Protein AF-A0A7C2JXI9-F1 (afdb_monomer_lite)

Organism: NCBI:txid360056

Radius of gyration: 14.3 Å; chains: 1; bounding box: 31×18×41 Å

Sequence (54 aa):
MSVISVYLQAMEFNRTRTVATLDEIAKLSDPQSVLGFRPGPGRAPIAWQLMHIG

Structure (mmCIF, N/CA/C/O backbone):
data_AF-A0A7C2JXI9-F1
#
_entry.id   AF-A0A7C2JXI9-F1
#
loop_
_atom_site.group_PDB
_atom_site.id
_atom_site.type_symbol
_atom_site.label_atom_id
_atom_site.label_alt_id
_atom_site.label_comp_id
_atom_site.label_asym_id
_atom_site.label_entity_id
_atom_site.label_seq_id
_atom_site.pdbx_PDB_ins_code
_atom_site.Cartn_x
_atom_site.Cartn_y
_atom_site.Cartn_z
_atom_site.occupancy
_atom_site.B_iso_or_equiv
_atom_site.auth_seq_id
_atom_site.auth_comp_id
_atom_site.auth_asym_id
_atom_site.auth_atom_id
_atom_site.pdbx_PDB_model_num
ATOM 1 N N . MET A 1 1 ? -15.394 11.899 23.147 1.00 77.44 1 MET A N 1
ATOM 2 C CA . MET A 1 1 ? -14.520 11.064 22.291 1.00 77.44 1 MET A CA 1
ATOM 3 C C . MET A 1 1 ? -13.191 10.906 23.012 1.00 77.44 1 MET A C 1
ATOM 5 O O . MET A 1 1 ? -12.665 11.919 23.454 1.00 77.44 1 MET A O 1
ATOM 9 N N . SER A 1 2 ? -12.689 9.687 23.220 1.00 97.00 2 SER A N 1
ATOM 10 C CA . SER A 1 2 ? -11.379 9.482 23.858 1.00 97.00 2 SER A CA 1
ATOM 11 C C . SER A 1 2 ? -10.260 9.570 22.821 1.00 97.00 2 SER A C 1
ATOM 13 O O . SER A 1 2 ? -10.475 9.275 21.645 1.00 97.00 2 SER A O 1
ATOM 15 N N . VAL A 1 3 ? -9.049 9.915 23.255 1.00 97.69 3 VAL A N 1
ATOM 16 C CA . VAL A 1 3 ? -7.861 9.918 22.385 1.00 97.69 3 VAL A CA 1
ATOM 17 C C . VAL A 1 3 ? -7.664 8.550 21.719 1.00 97.69 3 VAL A C 1
ATOM 19 O O . VAL A 1 3 ? -7.423 8.474 20.520 1.00 97.69 3 VAL A O 1
ATOM 22 N N . ILE A 1 4 ? -7.877 7.464 22.469 1.00 98.12 4 ILE A N 1
ATOM 23 C CA . ILE A 1 4 ? -7.820 6.092 21.945 1.00 98.12 4 ILE A CA 1
ATOM 24 C C . ILE A 1 4 ? -8.840 5.891 20.818 1.00 98.12 4 ILE A C 1
ATOM 26 O O . ILE A 1 4 ? -8.481 5.384 19.761 1.00 98.12 4 ILE A O 1
ATOM 30 N N . SER A 1 5 ? -10.093 6.327 21.004 1.00 98.06 5 SER A N 1
ATOM 31 C CA . SER A 1 5 ? -11.126 6.171 19.969 1.00 98.06 5 SER A CA 1
ATOM 32 C C . SER A 1 5 ? -10.794 6.920 18.675 1.00 98.06 5 SER A C 1
ATOM 34 O O . SER A 1 5 ? -11.077 6.408 17.598 1.00 98.06 5 SER A O 1
ATOM 36 N N . VAL A 1 6 ? -10.127 8.077 18.763 1.00 98.19 6 VAL A N 1
ATOM 37 C CA . VAL A 1 6 ? -9.675 8.832 17.583 1.00 98.19 6 VAL A CA 1
ATOM 38 C C . VAL A 1 6 ? -8.575 8.074 16.838 1.00 98.19 6 VAL A C 1
ATOM 40 O O . VAL A 1 6 ? -8.636 7.948 15.617 1.00 98.19 6 VAL A O 1
ATOM 43 N N . TYR A 1 7 ? -7.592 7.523 17.555 1.00 98.19 7 TYR A N 1
ATOM 44 C CA . TYR A 1 7 ? -6.526 6.743 16.921 1.00 98.19 7 TYR A CA 1
ATOM 45 C C . TYR A 1 7 ? -7.044 5.459 16.273 1.00 98.19 7 TYR A C 1
ATOM 47 O O . TYR A 1 7 ? -6.617 5.135 15.169 1.00 98.19 7 TYR A O 1
ATOM 55 N N . LEU A 1 8 ? -7.990 4.762 16.909 1.00 98.00 8 LEU A N 1
ATOM 56 C CA . LEU A 1 8 ? -8.613 3.574 16.319 1.00 98.00 8 LEU A CA 1
ATOM 57 C C . LEU A 1 8 ? -9.346 3.911 15.015 1.00 98.00 8 LEU A C 1
ATOM 59 O O . LEU A 1 8 ? -9.120 3.248 14.006 1.00 98.00 8 LEU A O 1
ATOM 63 N N . GLN A 1 9 ? -10.137 4.988 15.002 1.00 98.12 9 GLN A N 1
ATOM 64 C CA . GLN A 1 9 ? -10.813 5.459 13.788 1.00 98.12 9 GLN A CA 1
ATOM 65 C C . GLN A 1 9 ? -9.816 5.833 12.684 1.00 98.12 9 GLN A C 1
ATOM 67 O O . GLN A 1 9 ? -10.026 5.507 11.517 1.00 98.12 9 GLN A O 1
ATOM 72 N N . ALA A 1 10 ? -8.702 6.480 13.039 1.00 97.44 10 ALA A N 1
ATOM 73 C CA . ALA A 1 10 ? -7.654 6.805 12.079 1.00 97.44 10 ALA A CA 1
ATOM 74 C C . ALA A 1 10 ? -6.984 5.542 11.507 1.00 97.44 10 ALA A C 1
ATOM 76 O O . ALA A 1 10 ? -6.727 5.478 10.304 1.00 97.44 10 ALA A O 1
ATOM 77 N N . MET A 1 11 ? -6.706 4.530 12.334 1.00 96.94 11 MET A N 1
ATOM 78 C CA . MET A 1 11 ? -6.135 3.258 11.873 1.00 96.94 11 MET A CA 1
ATOM 79 C C . MET A 1 11 ? -7.091 2.521 10.929 1.00 96.94 11 MET A C 1
ATOM 81 O O . MET A 1 11 ? -6.667 2.073 9.864 1.00 96.94 11 MET A O 1
ATOM 85 N N . GLU A 1 12 ? -8.379 2.455 11.270 1.00 98.00 12 GLU A N 1
ATOM 86 C CA . GLU A 1 12 ? -9.414 1.833 10.439 1.00 98.00 12 GLU A CA 1
ATOM 87 C C . GLU A 1 12 ? -9.577 2.550 9.092 1.00 98.00 12 GLU A C 1
ATOM 89 O O . GLU A 1 12 ? -9.570 1.911 8.035 1.00 98.00 12 GLU A O 1
ATOM 94 N N . PHE A 1 13 ? -9.638 3.884 9.112 1.00 97.56 13 PHE A N 1
ATOM 95 C CA . PHE A 1 13 ? -9.700 4.696 7.900 1.00 97.56 13 PHE A CA 1
ATOM 96 C C . PHE A 1 13 ? -8.496 4.436 6.984 1.00 97.56 13 PHE A C 1
ATOM 98 O O . PHE A 1 13 ? -8.666 4.141 5.798 1.00 97.56 13 PHE A O 1
ATOM 105 N N . ASN A 1 14 ? -7.275 4.495 7.526 1.00 97.06 14 ASN A N 1
ATOM 106 C CA . ASN A 1 14 ? -6.063 4.276 6.739 1.00 97.06 14 ASN A CA 1
ATOM 107 C C . ASN A 1 14 ? -5.994 2.846 6.187 1.00 97.06 14 ASN A C 1
ATOM 109 O O . ASN A 1 14 ? -5.667 2.667 5.014 1.00 97.06 14 ASN A O 1
ATOM 113 N N . ARG A 1 15 ? -6.374 1.829 6.975 1.00 96.88 15 ARG A N 1
ATOM 114 C CA . ARG A 1 15 ? -6.402 0.440 6.494 1.00 96.88 15 ARG A CA 1
ATOM 115 C C . ARG A 1 15 ? -7.411 0.251 5.367 1.00 96.88 15 ARG A C 1
ATOM 117 O O . ARG A 1 15 ? -7.081 -0.380 4.364 1.00 96.88 15 ARG A O 1
ATOM 124 N N . THR A 1 16 ? -8.595 0.844 5.496 1.00 97.75 16 THR A N 1
ATOM 125 C CA . THR A 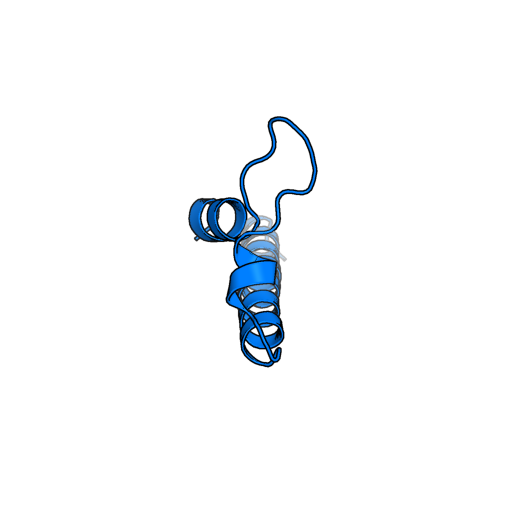1 16 ? -9.632 0.813 4.456 1.00 97.75 16 THR A CA 1
ATOM 126 C C . THR A 1 16 ? -9.110 1.400 3.146 1.00 97.75 16 THR A C 1
ATOM 128 O O . THR A 1 16 ? -9.290 0.813 2.083 1.00 97.75 16 THR A O 1
ATOM 131 N N . ARG A 1 17 ? -8.393 2.529 3.208 1.00 96.81 17 ARG A N 1
ATOM 132 C CA . ARG A 1 17 ? -7.785 3.167 2.030 1.00 96.81 17 ARG A CA 1
ATOM 133 C C . ARG A 1 17 ? -6.699 2.300 1.389 1.00 96.81 17 ARG A C 1
ATOM 135 O O . ARG A 1 17 ? -6.657 2.217 0.162 1.00 96.81 17 ARG A O 1
ATOM 142 N N . THR A 1 18 ? -5.859 1.642 2.189 1.00 96.50 18 THR A N 1
ATOM 143 C CA . THR A 1 18 ? -4.831 0.710 1.696 1.00 96.50 18 THR A CA 1
ATOM 144 C C . THR A 1 18 ? -5.454 -0.462 0.939 1.00 96.50 18 THR A C 1
ATOM 146 O O . THR A 1 18 ? -5.053 -0.733 -0.191 1.00 96.50 18 THR A O 1
ATOM 149 N N . VAL A 1 19 ? -6.464 -1.120 1.519 1.00 96.62 19 VAL A N 1
ATOM 150 C CA . VAL A 1 19 ? -7.142 -2.267 0.888 1.00 96.62 19 VAL A CA 1
ATOM 151 C C . VAL A 1 19 ? -7.897 -1.836 -0.368 1.00 96.62 19 VAL A C 1
ATOM 153 O O . VAL A 1 19 ? -7.692 -2.425 -1.420 1.00 96.62 19 VAL A O 1
ATOM 156 N N . ALA A 1 20 ? -8.659 -0.740 -0.307 1.00 97.81 20 ALA A N 1
ATOM 157 C CA . ALA A 1 20 ? -9.365 -0.221 -1.478 1.00 97.81 20 ALA A CA 1
ATOM 158 C C . ALA A 1 20 ? -8.406 0.133 -2.628 1.00 97.81 20 ALA A C 1
ATOM 160 O O . ALA A 1 20 ? -8.733 -0.052 -3.793 1.00 97.81 20 ALA A O 1
ATOM 161 N N . THR A 1 21 ? -7.198 0.614 -2.319 1.00 96.62 21 THR A N 1
ATOM 162 C CA . THR A 1 21 ? -6.179 0.878 -3.347 1.00 96.62 21 THR A CA 1
ATOM 163 C C . THR A 1 21 ? -5.721 -0.417 -4.024 1.00 96.62 21 THR A C 1
ATOM 165 O O . THR A 1 21 ? -5.596 -0.445 -5.245 1.00 96.62 21 THR A O 1
ATOM 168 N N . LEU A 1 22 ? -5.501 -1.494 -3.260 1.00 96.75 22 LEU A N 1
ATOM 169 C CA . LEU A 1 22 ? -5.180 -2.815 -3.815 1.00 96.75 22 LEU A CA 1
ATOM 170 C C . LEU A 1 22 ? -6.329 -3.367 -4.669 1.00 96.75 22 LEU A C 1
ATOM 172 O O . LEU A 1 22 ? -6.069 -3.891 -5.751 1.00 96.75 22 LEU A O 1
ATOM 176 N N . ASP A 1 23 ? -7.575 -3.187 -4.227 1.00 98.25 23 ASP A N 1
ATOM 177 C CA . ASP A 1 23 ? -8.763 -3.597 -4.981 1.00 98.25 23 ASP A CA 1
ATOM 178 C C . ASP A 1 23 ? -8.876 -2.853 -6.319 1.00 98.25 23 ASP A C 1
ATOM 180 O O . ASP A 1 23 ? -9.195 -3.465 -7.337 1.00 98.25 23 ASP A O 1
ATOM 184 N N . GLU A 1 24 ? -8.586 -1.547 -6.357 1.00 98.44 24 GLU A N 1
ATOM 185 C CA . GLU A 1 24 ? -8.561 -0.784 -7.612 1.00 98.44 24 GLU A CA 1
ATOM 186 C C . GLU A 1 24 ? -7.416 -1.220 -8.533 1.00 98.44 24 GLU A C 1
ATOM 188 O O . GLU A 1 24 ? -7.622 -1.379 -9.735 1.00 98.44 24 GLU A O 1
ATOM 193 N N . ILE A 1 25 ? -6.222 -1.480 -7.987 1.00 97.75 25 ILE A N 1
ATOM 194 C CA . ILE A 1 25 ? -5.086 -1.991 -8.770 1.00 97.75 25 ILE A CA 1
ATOM 195 C C . ILE A 1 25 ? -5.428 -3.349 -9.394 1.00 97.75 25 ILE A C 1
ATOM 197 O O . ILE A 1 25 ? -5.117 -3.580 -10.561 1.00 97.75 25 ILE A O 1
ATOM 201 N N . ALA A 1 26 ? -6.106 -4.228 -8.653 1.00 98.00 26 ALA A N 1
ATOM 202 C CA . ALA A 1 26 ? -6.497 -5.555 -9.123 1.00 98.00 26 ALA A CA 1
ATOM 203 C C . ALA A 1 26 ? -7.485 -5.531 -10.306 1.00 98.00 26 ALA A C 1
ATOM 205 O O . ALA A 1 26 ? -7.566 -6.512 -11.042 1.00 98.00 26 ALA A O 1
ATOM 206 N N . LYS A 1 27 ? -8.215 -4.426 -10.513 1.00 98.44 27 LYS A N 1
ATOM 207 C CA . LYS A 1 27 ? -9.155 -4.250 -11.638 1.00 98.44 27 LYS A CA 1
ATOM 208 C C . LYS A 1 27 ? -8.478 -3.825 -12.946 1.00 98.44 27 LYS A C 1
ATOM 210 O O . LYS A 1 27 ? -9.136 -3.809 -13.985 1.00 98.44 27 LYS A O 1
ATOM 215 N N . LEU A 1 28 ? -7.204 -3.432 -12.913 1.00 98.19 28 LEU A N 1
ATOM 216 C CA . LEU A 1 28 ? -6.479 -2.965 -14.096 1.00 98.19 28 LEU A CA 1
ATOM 217 C C . LEU A 1 28 ? -6.103 -4.129 -15.024 1.00 98.19 28 LEU A C 1
ATOM 219 O O . LEU A 1 28 ? -6.016 -5.277 -14.600 1.00 98.19 28 LEU A O 1
ATOM 223 N N . SER A 1 29 ? -5.845 -3.829 -16.300 1.00 98.00 29 SER A N 1
ATOM 224 C CA . SER A 1 29 ? -5.446 -4.837 -17.296 1.00 98.00 29 SER A CA 1
ATOM 225 C C . SER A 1 29 ? -4.074 -5.460 -17.022 1.00 98.00 29 SER A C 1
ATOM 227 O O . SER A 1 29 ? -3.831 -6.593 -17.431 1.00 98.00 29 SER A O 1
ATOM 229 N N . ASP A 1 30 ? -3.194 -4.739 -16.325 1.00 97.94 30 ASP A N 1
ATOM 230 C CA . ASP A 1 30 ? -1.898 -5.238 -15.867 1.00 97.94 30 ASP A CA 1
ATOM 231 C C . ASP A 1 30 ? -1.579 -4.722 -14.449 1.00 97.94 30 ASP A C 1
ATOM 233 O O . ASP A 1 30 ? -0.863 -3.734 -14.269 1.00 97.94 30 ASP A O 1
ATOM 237 N N . PRO A 1 31 ? -2.114 -5.377 -13.405 1.00 98.00 31 PRO A N 1
ATOM 238 C CA . PRO A 1 31 ? -1.862 -4.993 -12.017 1.00 98.00 31 PRO A CA 1
ATOM 239 C C . PRO A 1 31 ? -0.389 -5.148 -11.611 1.00 98.00 31 PRO A C 1
ATOM 241 O O . PRO A 1 31 ? 0.093 -4.448 -10.720 1.00 98.00 31 PRO A O 1
ATOM 244 N N . GLN A 1 32 ? 0.342 -6.065 -12.255 1.00 97.25 32 GLN A N 1
ATOM 245 C CA . GLN A 1 32 ? 1.721 -6.388 -11.890 1.00 97.25 32 GLN A CA 1
ATOM 246 C C . GLN A 1 32 ? 2.682 -5.258 -12.253 1.0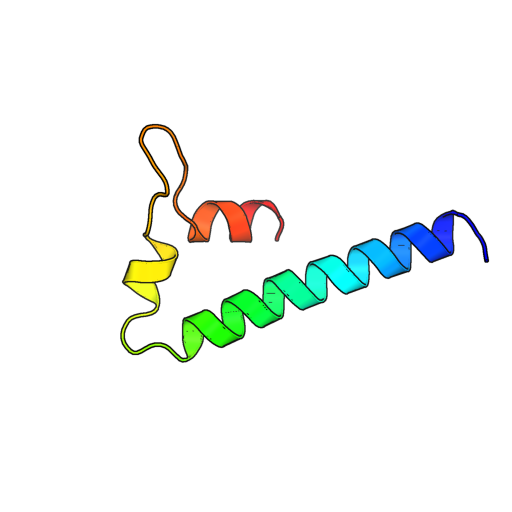0 97.25 32 GLN A C 1
ATOM 248 O O . GLN A 1 32 ? 3.561 -4.942 -11.449 1.00 97.25 32 GLN A O 1
ATOM 253 N N . SER A 1 33 ? 2.503 -4.595 -13.400 1.00 97.25 33 SER A N 1
ATOM 254 C CA . SER A 1 33 ? 3.323 -3.420 -13.729 1.00 97.25 33 SER A CA 1
ATOM 255 C C . SER A 1 33 ? 3.096 -2.260 -12.763 1.00 97.25 33 SER A C 1
ATOM 257 O O . SER A 1 33 ? 4.061 -1.599 -12.376 1.00 97.25 33 SER A O 1
ATOM 259 N N . VAL A 1 34 ? 1.861 -2.052 -12.295 1.00 97.44 34 VAL A N 1
ATOM 260 C CA . VAL A 1 34 ? 1.557 -1.034 -11.276 1.00 97.44 34 VAL A CA 1
ATOM 261 C C . VAL A 1 34 ? 2.221 -1.373 -9.945 1.00 97.44 34 VAL A C 1
ATOM 263 O O . VAL A 1 34 ? 2.892 -0.528 -9.357 1.00 97.44 34 VAL A O 1
ATOM 266 N N . LEU A 1 35 ? 2.103 -2.617 -9.479 1.00 97.19 35 LEU A N 1
ATOM 267 C CA . LEU A 1 35 ? 2.745 -3.059 -8.238 1.00 97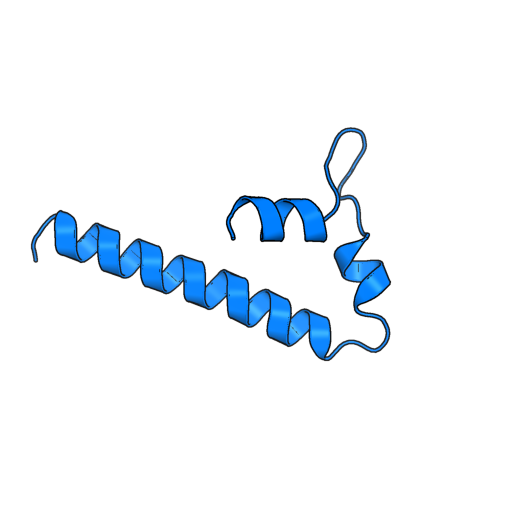.19 35 LEU A CA 1
ATOM 268 C C . LEU A 1 35 ? 4.281 -3.020 -8.330 1.00 97.19 35 LEU A C 1
ATOM 270 O O . LEU A 1 35 ? 4.954 -2.673 -7.356 1.00 97.19 35 LEU A O 1
ATOM 274 N N . GLY A 1 36 ? 4.837 -3.324 -9.503 1.00 97.31 36 GLY A N 1
ATOM 275 C CA . GLY A 1 36 ? 6.268 -3.265 -9.793 1.00 97.31 36 GLY A CA 1
ATOM 276 C C . GLY A 1 36 ? 6.816 -1.851 -10.012 1.00 97.31 36 GLY A C 1
ATOM 277 O O . GLY A 1 36 ? 8.037 -1.669 -10.004 1.00 97.31 36 GLY A O 1
ATOM 278 N N . PHE A 1 37 ? 5.951 -0.844 -10.180 1.00 96.56 37 PHE A N 1
ATOM 279 C CA . PHE A 1 37 ? 6.369 0.529 -10.443 1.00 96.56 37 PHE A CA 1
ATOM 280 C C . PHE A 1 37 ? 7.217 1.091 -9.298 1.00 96.56 37 PHE A C 1
ATOM 282 O O . PHE A 1 37 ? 6.897 0.947 -8.114 1.00 96.56 37 PHE A O 1
ATOM 289 N N . ARG A 1 38 ? 8.306 1.775 -9.665 1.00 96.50 38 ARG A N 1
ATOM 290 C CA . ARG A 1 38 ? 9.213 2.456 -8.736 1.00 96.50 38 ARG A CA 1
ATOM 291 C C . ARG A 1 38 ? 9.110 3.965 -8.967 1.00 96.50 38 ARG A C 1
ATOM 293 O O . ARG A 1 38 ? 9.509 4.419 -10.036 1.00 96.50 38 ARG A O 1
ATOM 300 N N . PRO A 1 39 ? 8.659 4.754 -7.973 1.00 93.25 39 PRO A N 1
ATOM 301 C CA . PRO A 1 39 ? 8.462 6.199 -8.138 1.00 93.25 39 PRO A CA 1
ATOM 302 C C . PRO A 1 39 ? 9.728 7.004 -8.468 1.00 93.25 39 PRO A C 1
ATOM 304 O O . PRO A 1 39 ? 9.635 8.148 -8.897 1.00 93.25 39 PRO A O 1
ATOM 307 N N . GLY A 1 40 ? 10.913 6.436 -8.242 1.00 95.00 40 GLY A N 1
ATOM 308 C CA . GLY A 1 40 ? 12.184 7.055 -8.595 1.00 95.00 40 GLY A CA 1
ATOM 309 C C . GLY A 1 40 ? 13.389 6.243 -8.113 1.00 95.00 40 GLY A C 1
ATOM 310 O O . GLY A 1 40 ? 13.221 5.235 -7.413 1.00 95.00 40 GLY A O 1
ATOM 311 N N . PRO A 1 41 ? 14.613 6.673 -8.460 1.00 95.88 41 PRO A N 1
ATOM 312 C CA . PRO A 1 41 ? 15.844 6.041 -7.996 1.00 95.88 41 PRO A CA 1
ATOM 313 C C . PRO A 1 41 ? 15.884 5.929 -6.465 1.00 95.88 41 PRO A C 1
ATOM 315 O O . PRO A 1 41 ? 15.515 6.859 -5.751 1.00 95.88 41 PRO A O 1
ATOM 318 N N . GLY A 1 42 ? 16.295 4.767 -5.952 1.00 93.94 42 GLY A N 1
ATOM 319 C CA . GLY A 1 42 ? 16.363 4.505 -4.509 1.00 93.94 42 GLY A CA 1
ATOM 320 C C . GLY A 1 42 ? 15.013 4.294 -3.808 1.00 93.94 42 GLY A C 1
ATOM 321 O O . GLY A 1 42 ? 14.995 4.046 -2.605 1.00 93.94 42 GLY A O 1
ATOM 322 N N . ARG A 1 43 ? 13.875 4.347 -4.518 1.00 95.62 43 ARG A N 1
ATOM 323 C CA . ARG A 1 43 ? 12.558 4.011 -3.949 1.00 95.62 43 ARG A CA 1
ATOM 324 C C . ARG A 1 43 ? 12.240 2.523 -4.125 1.00 95.62 43 ARG A C 1
ATOM 326 O O . ARG A 1 43 ? 12.592 1.902 -5.137 1.00 95.62 43 ARG A O 1
ATOM 333 N N . A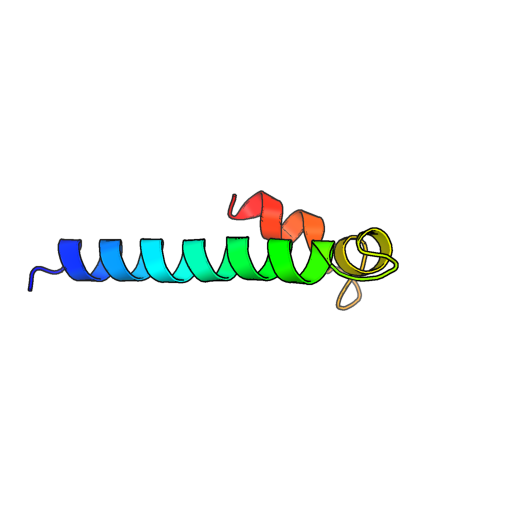LA A 1 44 ? 11.584 1.937 -3.124 1.00 96.38 44 ALA A N 1
ATOM 334 C CA . ALA A 1 44 ? 11.059 0.579 -3.247 1.00 96.38 44 ALA A CA 1
ATOM 335 C C . ALA A 1 44 ? 9.845 0.563 -4.201 1.00 96.38 44 ALA A C 1
ATOM 337 O O . ALA A 1 44 ? 9.200 1.603 -4.365 1.00 96.38 44 ALA A O 1
ATOM 338 N N . PRO A 1 45 ? 9.533 -0.584 -4.827 1.00 96.88 45 PRO A N 1
ATOM 339 C CA . PRO A 1 45 ? 8.312 -0.745 -5.615 1.00 96.88 45 PRO A CA 1
ATOM 340 C C . PRO A 1 45 ? 7.044 -0.490 -4.790 1.00 96.88 45 PRO A C 1
ATOM 342 O O . PRO A 1 45 ? 7.060 -0.690 -3.571 1.00 96.88 45 PRO A O 1
ATOM 345 N N . ILE A 1 46 ? 5.941 -0.112 -5.448 1.00 95.50 46 ILE A N 1
ATOM 346 C CA . ILE A 1 46 ? 4.637 0.099 -4.789 1.00 95.50 46 ILE A CA 1
ATOM 347 C C . ILE A 1 46 ? 4.223 -1.131 -3.970 1.00 95.50 46 ILE A C 1
ATOM 349 O O . ILE A 1 46 ? 3.825 -0.982 -2.816 1.00 95.50 46 ILE A O 1
ATOM 353 N N . ALA A 1 47 ? 4.389 -2.344 -4.510 1.00 96.25 47 ALA A N 1
ATOM 354 C CA . ALA A 1 47 ? 4.056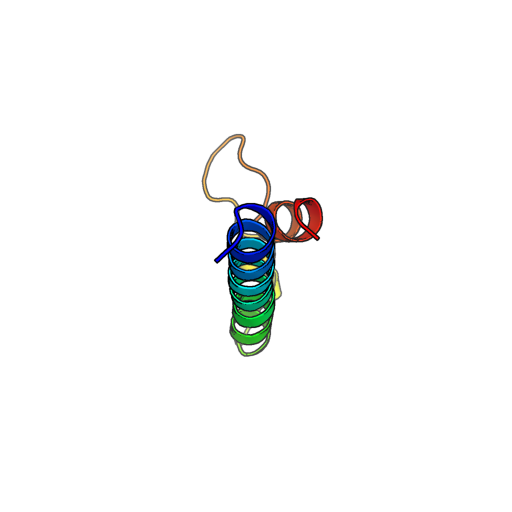 -3.578 -3.792 1.00 96.25 47 ALA A CA 1
ATOM 355 C C . ALA A 1 47 ?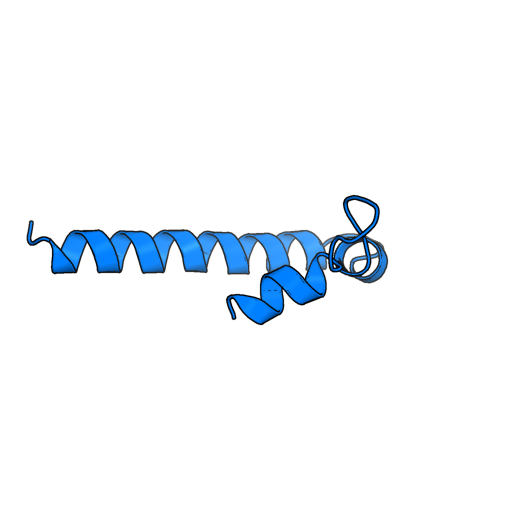 4.797 -3.693 -2.448 1.00 96.25 47 ALA A C 1
ATOM 357 O O . ALA A 1 47 ? 4.199 -4.063 -1.441 1.00 96.25 47 ALA A O 1
ATOM 358 N N . TRP A 1 48 ? 6.082 -3.326 -2.411 1.00 96.25 48 TRP A N 1
ATOM 359 C CA . TRP A 1 48 ? 6.876 -3.387 -1.184 1.00 96.25 48 TRP A CA 1
ATOM 360 C C . TRP A 1 48 ? 6.358 -2.400 -0.135 1.00 96.25 48 TRP A C 1
ATOM 362 O O . TRP A 1 48 ? 6.239 -2.753 1.033 1.00 96.25 48 TRP A O 1
ATOM 372 N N . GLN A 1 49 ? 6.001 -1.182 -0.554 1.00 93.56 49 GLN A N 1
ATOM 373 C CA . GLN A 1 49 ? 5.438 -0.166 0.343 1.00 93.56 49 GLN A CA 1
ATOM 374 C C . GLN A 1 49 ? 4.126 -0.647 0.979 1.00 93.56 49 GLN A C 1
ATOM 376 O O . GLN A 1 49 ? 3.953 -0.523 2.188 1.00 93.56 49 GLN A O 1
ATOM 381 N N . LEU A 1 50 ? 3.227 -1.235 0.181 1.00 94.75 50 LEU A N 1
ATOM 382 C CA . LEU A 1 50 ? 1.929 -1.726 0.656 1.00 94.75 50 LEU A CA 1
ATOM 383 C C . LEU A 1 50 ? 2.062 -2.956 1.564 1.00 94.75 50 LEU A C 1
ATOM 385 O O . LEU A 1 50 ? 1.330 -3.063 2.542 1.00 94.75 50 LEU A O 1
ATOM 389 N N . MET A 1 51 ? 3.013 -3.854 1.289 1.00 93.94 51 MET A N 1
ATOM 390 C CA . MET A 1 51 ? 3.294 -4.991 2.173 1.00 93.94 51 MET A CA 1
ATOM 391 C C . MET A 1 51 ? 3.967 -4.576 3.483 1.00 93.94 51 MET A C 1
ATOM 393 O O . MET A 1 51 ? 3.741 -5.210 4.506 1.00 93.94 51 MET A O 1
ATOM 397 N N . HIS A 1 52 ? 4.790 -3.526 3.475 1.00 94.25 52 HIS A N 1
ATOM 398 C CA . HIS A 1 52 ? 5.492 -3.071 4.674 1.00 94.25 52 HIS A CA 1
ATOM 399 C C . HIS A 1 52 ? 4.549 -2.488 5.740 1.00 94.25 52 HIS A C 1
ATOM 401 O O . HIS A 1 52 ? 4.831 -2.595 6.929 1.00 94.25 52 HIS A O 1
ATOM 407 N N . ILE A 1 53 ? 3.428 -1.897 5.316 1.00 90.62 53 ILE A N 1
ATOM 408 C CA . ILE A 1 53 ? 2.361 -1.391 6.201 1.00 90.62 53 ILE A CA 1
ATOM 409 C C . ILE A 1 53 ? 1.262 -2.436 6.483 1.00 90.62 53 ILE A C 1
ATOM 411 O O . ILE A 1 53 ? 0.244 -2.104 7.099 1.00 90.62 53 ILE A O 1
ATOM 415 N N . GLY A 1 54 ? 1.431 -3.646 5.936 1.00 72.25 54 GLY A N 1
ATOM 416 C CA . GLY A 1 54 ? 0.465 -4.745 5.921 1.00 72.25 54 GLY A CA 1
ATOM 417 C C . GLY A 1 54 ? 0.193 -5.363 7.278 1.00 72.25 54 GLY A C 1
ATOM 418 O O . GLY A 1 54 ? 1.115 -5.418 8.115 1.00 72.25 54 GLY A O 1
#

pLDDT: mean 95.93, std 4.44, range [72.25, 98.44]

Secondary structure (DSSP, 8-state):
--HHHHHHHHHHHHHHHHHHHHHHHHTSS-HHHHHH--SSTTPPPHHHHHHHT-

Foldseek 3Di:
DDPVVVVVVVVVVVVVVLVVVLVVLVPDPCSPCQQQDAPDPPGHGNVVVSVVSD